Protein AF-A0AAJ2F801-F1 (afdb_monomer_lite)

Structure (mmCIF, N/CA/C/O backbone):
data_AF-A0AAJ2F801-F1
#
_entry.id   AF-A0AAJ2F801-F1
#
loop_
_atom_site.group_PDB
_atom_site.id
_atom_site.type_symbol
_atom_site.label_atom_id
_atom_site.label_alt_id
_atom_site.label_comp_id
_atom_site.label_asym_id
_atom_site.la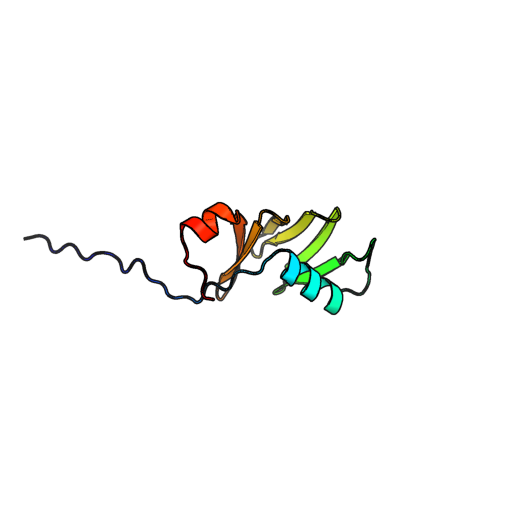bel_entity_id
_atom_site.label_seq_id
_atom_site.pdbx_PDB_ins_code
_atom_site.Cartn_x
_atom_site.Cartn_y
_atom_site.Cartn_z
_atom_site.occupancy
_atom_site.B_iso_or_equiv
_atom_site.auth_seq_id
_atom_site.auth_comp_id
_atom_site.auth_asym_id
_atom_site.auth_atom_id
_atom_site.pdbx_PDB_model_num
ATOM 1 N N . MET A 1 1 ? -18.441 15.589 44.894 1.00 37.62 1 MET A N 1
ATOM 2 C CA . MET A 1 1 ? -18.795 14.594 43.856 1.00 37.62 1 MET A CA 1
ATOM 3 C C . MET A 1 1 ? -17.943 14.827 42.617 1.00 37.62 1 MET A C 1
ATOM 5 O O . MET A 1 1 ? -17.961 15.938 42.104 1.00 37.62 1 MET A O 1
ATOM 9 N N . GLY A 1 2 ? -17.205 13.820 42.145 1.00 50.38 2 GLY A N 1
ATOM 10 C CA . GLY A 1 2 ? -16.516 13.890 40.852 1.00 50.38 2 GLY A CA 1
ATOM 11 C C . GLY A 1 2 ? -17.478 13.537 39.718 1.00 50.38 2 GLY A C 1
ATOM 12 O O . GLY A 1 2 ? -18.102 12.479 39.756 1.00 50.38 2 GLY A O 1
ATOM 13 N N . LYS A 1 3 ? -17.630 14.423 38.729 1.00 56.22 3 LYS A N 1
ATOM 14 C CA . LYS A 1 3 ? -18.284 14.089 37.458 1.00 56.22 3 LYS A CA 1
ATOM 15 C C . LYS A 1 3 ? -17.235 13.461 36.547 1.00 56.22 3 LYS A C 1
ATOM 17 O O . LYS A 1 3 ? -16.291 14.134 36.148 1.00 56.22 3 LYS A O 1
ATOM 22 N N . TYR A 1 4 ? -17.414 12.190 36.213 1.00 67.88 4 TYR A N 1
ATOM 23 C CA . TYR A 1 4 ? -16.652 11.532 35.158 1.00 67.88 4 TYR A CA 1
ATOM 24 C C . TYR A 1 4 ? -17.442 11.669 33.857 1.00 67.88 4 TYR A C 1
ATOM 26 O O . TYR A 1 4 ? -18.574 11.199 33.768 1.00 67.88 4 TYR A O 1
ATOM 34 N N . ILE A 1 5 ? -16.864 12.340 32.862 1.00 62.97 5 ILE A N 1
ATOM 35 C CA . ILE A 1 5 ? -17.403 12.370 31.501 1.00 62.97 5 ILE A CA 1
ATOM 36 C C . ILE A 1 5 ? -16.652 11.291 30.718 1.00 62.97 5 ILE A C 1
ATOM 38 O O . ILE A 1 5 ? -15.431 11.367 30.573 1.00 62.97 5 ILE A O 1
ATOM 42 N N . LYS A 1 6 ? -17.371 10.266 30.244 1.00 54.25 6 LYS A N 1
ATOM 43 C CA . LYS A 1 6 ? -16.838 9.306 29.269 1.00 54.25 6 LYS A CA 1
ATOM 44 C C . LYS A 1 6 ? -16.399 10.117 28.049 1.00 54.25 6 LYS A C 1
ATOM 46 O O . LYS A 1 6 ? -17.213 10.859 27.502 1.00 54.25 6 LYS A O 1
ATOM 51 N N . LYS A 1 7 ? -15.130 10.007 27.639 1.00 51.81 7 LYS A N 1
ATOM 52 C CA . LYS A 1 7 ? -14.703 10.570 26.351 1.00 51.81 7 LYS A CA 1
ATOM 53 C C . LYS A 1 7 ? -15.646 10.009 25.281 1.00 51.81 7 LYS A C 1
ATOM 55 O O . LYS A 1 7 ? -15.892 8.800 25.323 1.00 51.81 7 LYS A O 1
ATOM 60 N N . PRO A 1 8 ? -16.204 10.824 24.373 1.00 46.56 8 PRO A N 1
ATOM 61 C CA . PRO A 1 8 ? -16.872 10.261 23.217 1.00 46.56 8 PRO A CA 1
ATOM 62 C C . PRO A 1 8 ? -15.835 9.387 22.506 1.00 46.56 8 PRO A C 1
ATOM 64 O O . PRO A 1 8 ? -14.875 9.890 21.934 1.00 46.56 8 PRO A O 1
ATOM 67 N N . ASN A 1 9 ? -15.989 8.066 22.613 1.00 53.28 9 ASN A N 1
ATOM 68 C CA . ASN A 1 9 ? -15.202 7.077 21.871 1.00 53.28 9 ASN A CA 1
ATOM 69 C C . ASN A 1 9 ? -15.690 7.007 20.414 1.00 53.28 9 ASN A C 1
ATOM 71 O O . ASN A 1 9 ? -15.721 5.941 19.817 1.00 53.28 9 ASN A O 1
ATOM 75 N N . VAL A 1 10 ? -16.154 8.131 19.875 1.00 47.09 10 VAL A N 1
ATOM 76 C CA . VAL A 1 10 ? -16.866 8.212 18.609 1.00 47.09 10 VAL A CA 1
ATOM 77 C C . VAL A 1 10 ? -16.398 9.488 17.927 1.00 47.09 10 VAL A C 1
ATOM 79 O O . VAL A 1 10 ? -16.899 10.580 18.166 1.00 47.09 10 VAL A O 1
ATOM 82 N N . ILE A 1 11 ? -15.334 9.332 17.160 1.00 43.16 11 ILE A N 1
ATOM 83 C CA . ILE A 1 11 ? -15.099 10.083 15.934 1.00 43.16 11 ILE A CA 1
ATOM 84 C C . ILE A 1 11 ? -15.129 8.922 14.926 1.00 43.16 11 ILE A C 1
ATOM 86 O O . ILE A 1 11 ? -14.173 8.161 14.891 1.00 43.16 11 ILE A O 1
ATOM 90 N N . GLU A 1 12 ? -16.211 8.557 14.231 1.00 44.81 12 GLU A N 1
ATOM 91 C CA . GLU A 1 12 ? -17.119 9.362 13.388 1.00 44.81 12 GLU A CA 1
ATOM 92 C C . GLU A 1 12 ? -16.402 10.326 12.426 1.00 44.81 12 GLU A C 1
ATOM 94 O O . GLU A 1 12 ? -17.037 11.086 11.708 1.00 44.81 12 GLU A O 1
ATOM 99 N N . ALA A 1 13 ? -15.074 10.242 12.320 1.00 48.25 13 ALA A N 1
ATOM 100 C CA . ALA A 1 13 ? -14.439 10.485 11.040 1.00 48.25 13 ALA A CA 1
ATOM 101 C C . ALA A 1 13 ? -14.756 9.229 10.241 1.00 48.25 13 ALA A C 1
ATOM 103 O O . ALA A 1 13 ? -14.515 8.126 10.732 1.00 48.25 13 ALA A O 1
ATOM 104 N N . ILE A 1 14 ? -15.363 9.382 9.071 1.00 51.41 14 ILE A N 1
ATOM 105 C CA . ILE A 1 14 ? -15.536 8.278 8.134 1.00 51.41 14 ILE A CA 1
ATOM 106 C C . ILE A 1 14 ? -14.131 7.722 7.888 1.00 51.41 14 ILE A C 1
ATOM 108 O O . ILE A 1 14 ? -13.308 8.355 7.229 1.00 51.41 14 ILE A O 1
ATOM 112 N N . ILE A 1 15 ? -13.822 6.588 8.514 1.00 59.66 15 ILE A N 1
ATOM 113 C CA . ILE A 1 15 ? -12.599 5.857 8.243 1.00 59.66 15 ILE A CA 1
ATOM 114 C C . ILE A 1 15 ? -12.918 5.032 7.008 1.00 59.66 15 ILE A C 1
ATOM 116 O O . ILE A 1 15 ? -13.389 3.902 7.103 1.00 59.66 15 ILE A O 1
ATOM 120 N N . GLU A 1 16 ? -12.713 5.628 5.839 1.00 77.19 16 GLU A N 1
ATOM 121 C CA . GLU A 1 16 ? -12.632 4.833 4.625 1.00 77.19 16 GLU A CA 1
ATOM 122 C C . GLU A 1 16 ? -11.361 3.988 4.737 1.00 77.19 16 GLU A C 1
ATOM 124 O O . GLU A 1 16 ? -10.272 4.493 5.045 1.00 77.19 16 GLU A O 1
ATOM 129 N N . ALA A 1 17 ? -11.518 2.681 4.561 1.00 88.88 17 ALA A N 1
ATOM 130 C CA . ALA A 1 17 ? -10.422 1.736 4.548 1.00 88.88 17 ALA A CA 1
ATOM 131 C C . ALA A 1 17 ? -10.324 1.144 3.147 1.00 88.88 17 ALA A C 1
ATOM 133 O O . ALA A 1 17 ? -11.265 0.521 2.672 1.00 88.88 17 ALA A O 1
ATOM 134 N N . THR A 1 18 ? -9.189 1.340 2.486 1.00 93.81 18 THR A N 1
ATOM 135 C CA . THR A 1 18 ? -8.935 0.759 1.169 1.00 93.81 18 THR A CA 1
ATOM 136 C C . THR A 1 18 ? -8.300 -0.611 1.333 1.00 93.81 18 THR A C 1
ATOM 138 O O . THR A 1 18 ? -7.257 -0.763 1.982 1.00 93.81 18 THR A O 1
ATOM 141 N N . THR A 1 19 ? -8.936 -1.605 0.730 1.00 95.56 19 THR A N 1
ATOM 142 C CA . THR A 1 19 ? -8.429 -2.972 0.624 1.00 95.56 19 THR A CA 1
ATOM 143 C C . THR A 1 19 ? -7.243 -3.054 -0.336 1.00 95.56 19 THR A C 1
ATOM 145 O O . THR A 1 19 ? -6.925 -2.116 -1.072 1.00 95.56 19 THR A O 1
ATOM 148 N N . PHE A 1 20 ? -6.550 -4.191 -0.338 1.00 96.56 20 PHE A N 1
ATOM 149 C CA . PHE A 1 20 ? -5.445 -4.399 -1.269 1.00 96.56 20 PHE A CA 1
ATOM 150 C C . PHE A 1 20 ? -5.942 -4.402 -2.717 1.00 96.56 20 PHE A C 1
ATOM 152 O O . PHE A 1 20 ? -5.342 -3.786 -3.588 1.00 96.56 20 PHE A O 1
ATOM 159 N N . GLU A 1 21 ? -7.083 -5.030 -2.964 1.00 96.44 21 GLU A N 1
ATOM 160 C CA . GLU A 1 21 ? -7.698 -5.166 -4.276 1.00 96.44 21 GL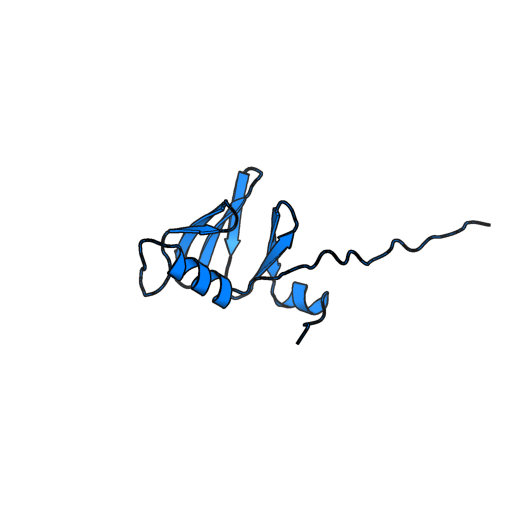U A CA 1
ATOM 161 C C . GLU A 1 21 ? -8.079 -3.801 -4.869 1.00 96.44 21 GLU A C 1
ATOM 163 O O . GLU A 1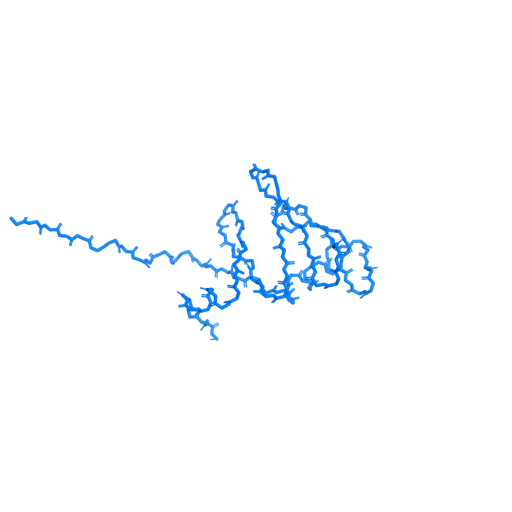 21 ? -7.736 -3.507 -6.017 1.00 96.44 21 GLU A O 1
ATOM 168 N N . GLU A 1 22 ? -8.710 -2.937 -4.071 1.00 96.69 22 GLU A N 1
ATOM 169 C CA . GLU A 1 22 ? -9.059 -1.566 -4.466 1.00 96.69 22 GLU A CA 1
ATOM 170 C C . GLU A 1 22 ? -7.815 -0.708 -4.712 1.00 96.69 22 GLU A C 1
ATOM 172 O O . GLU A 1 22 ? -7.748 0.037 -5.690 1.00 96.69 22 GLU A O 1
ATOM 177 N N . PHE A 1 23 ? -6.791 -0.848 -3.867 1.00 97.56 23 PHE A N 1
ATOM 178 C CA . PHE A 1 23 ? -5.516 -0.158 -4.047 1.00 97.56 23 PHE A CA 1
ATOM 179 C C . PHE A 1 23 ? -4.825 -0.557 -5.358 1.00 97.56 23 PHE A C 1
ATOM 181 O O . PHE A 1 23 ? -4.302 0.302 -6.072 1.00 97.56 23 PHE A O 1
ATOM 188 N N . ILE A 1 24 ? -4.850 -1.845 -5.713 1.00 98.12 24 ILE A N 1
ATOM 189 C CA . ILE A 1 24 ? -4.308 -2.334 -6.985 1.00 98.12 24 ILE A CA 1
ATOM 190 C C . ILE A 1 24 ? -5.144 -1.842 -8.166 1.00 98.12 24 ILE A C 1
ATOM 192 O O . ILE A 1 24 ? -4.566 -1.463 -9.185 1.00 98.12 24 ILE A O 1
ATOM 196 N N . ALA A 1 25 ? -6.475 -1.829 -8.053 1.00 98.06 25 ALA A N 1
ATOM 197 C CA . ALA A 1 25 ? -7.354 -1.295 -9.092 1.00 98.06 25 ALA A CA 1
ATOM 198 C C . ALA A 1 25 ? -7.038 0.182 -9.371 1.00 98.06 25 ALA A C 1
ATOM 200 O O . ALA A 1 25 ? -6.730 0.535 -10.510 1.00 98.06 25 ALA A O 1
ATOM 201 N N . TYR A 1 26 ? -6.966 1.004 -8.321 1.00 97.75 26 TYR A N 1
ATOM 202 C CA . TYR A 1 26 ? -6.534 2.395 -8.428 1.00 97.75 26 TYR A CA 1
ATOM 203 C C . TYR A 1 26 ? -5.145 2.507 -9.069 1.00 97.75 26 TYR A C 1
ATOM 205 O O . TYR A 1 26 ? -4.934 3.294 -9.992 1.00 97.75 26 TYR A O 1
ATOM 213 N N . GLY A 1 27 ? -4.182 1.705 -8.606 1.00 97.62 27 GLY A N 1
ATOM 214 C CA . GLY A 1 27 ? -2.824 1.727 -9.136 1.00 97.62 27 GLY A CA 1
ATOM 215 C C . GLY A 1 27 ? -2.774 1.390 -10.627 1.00 97.62 27 GLY A C 1
ATOM 216 O O . GLY A 1 27 ? -2.039 2.036 -11.363 1.00 97.62 27 GLY A O 1
ATOM 217 N N . LYS A 1 28 ? -3.582 0.438 -11.105 1.00 97.94 28 LYS A N 1
ATOM 218 C CA . LYS A 1 28 ? -3.664 0.082 -12.533 1.00 97.94 28 LYS A CA 1
ATOM 219 C C . LYS A 1 28 ? -4.172 1.225 -13.405 1.00 97.94 28 LYS A C 1
ATOM 221 O O . LYS A 1 28 ? -3.706 1.370 -14.529 1.00 97.94 28 LYS A O 1
ATOM 226 N N . GLU A 1 29 ? -5.097 2.026 -12.890 1.00 97.88 29 GLU A N 1
ATOM 227 C CA . GLU A 1 29 ? -5.646 3.188 -13.596 1.00 97.88 29 GLU A CA 1
ATOM 228 C C . GLU A 1 29 ? -4.690 4.390 -13.596 1.00 97.88 29 GLU A C 1
ATOM 230 O O . GLU A 1 29 ? -4.752 5.230 -14.490 1.00 97.88 29 GLU A O 1
ATOM 235 N N . ASN A 1 30 ? -3.791 4.468 -12.608 1.00 97.38 30 ASN A N 1
ATOM 236 C CA . ASN A 1 30 ? -2.943 5.637 -12.346 1.00 97.38 30 ASN A CA 1
ATOM 237 C C . ASN A 1 30 ? -1.436 5.364 -12.521 1.00 97.38 30 ASN A C 1
ATOM 239 O O . ASN A 1 30 ? -0.603 6.178 -12.117 1.00 97.38 30 ASN A O 1
ATOM 243 N N . CYS A 1 31 ? -1.066 4.221 -13.099 1.00 96.50 31 CYS A N 1
ATOM 244 C CA . CYS A 1 31 ? 0.319 3.826 -13.336 1.00 96.50 31 CYS A CA 1
ATOM 245 C C . CYS A 1 31 ? 0.617 3.752 -14.836 1.00 96.50 31 CYS A C 1
ATOM 247 O O . CYS A 1 31 ? -0.175 3.235 -15.617 1.00 96.50 31 CYS A O 1
ATOM 249 N N . GLU A 1 32 ? 1.805 4.201 -15.237 1.00 95.00 32 GLU A N 1
ATOM 250 C CA . GLU A 1 32 ? 2.265 4.110 -16.630 1.00 95.00 32 GLU A CA 1
ATOM 251 C C . GLU A 1 32 ? 2.724 2.697 -17.019 1.00 95.00 32 GLU A C 1
ATOM 253 O O . GLU A 1 32 ? 2.785 2.356 -18.201 1.00 95.00 32 GLU A O 1
ATOM 258 N N . ARG A 1 33 ? 3.090 1.868 -16.034 1.00 97.00 33 ARG A N 1
ATOM 259 C CA . ARG A 1 33 ? 3.723 0.570 -16.269 1.00 97.00 33 ARG A CA 1
ATOM 260 C C . ARG A 1 33 ? 3.159 -0.515 -15.368 1.00 97.00 33 ARG A C 1
ATOM 262 O O . ARG A 1 33 ? 3.315 -0.480 -14.150 1.00 97.00 33 ARG A O 1
ATOM 269 N N . LEU A 1 34 ? 2.646 -1.562 -16.001 1.00 97.56 34 LEU A N 1
ATOM 270 C CA . LEU A 1 34 ? 2.301 -2.806 -15.328 1.00 97.56 34 LEU A CA 1
ATOM 271 C C . LEU A 1 34 ? 3.435 -3.829 -15.486 1.00 97.56 34 LEU A C 1
ATOM 273 O O . LEU A 1 34 ? 3.991 -3.994 -16.573 1.00 97.56 34 LEU A O 1
ATOM 277 N N . VAL A 1 35 ? 3.764 -4.534 -14.408 1.00 96.38 35 VAL A N 1
ATOM 278 C CA . VAL A 1 35 ? 4.679 -5.685 -14.383 1.00 96.38 35 VAL A CA 1
ATOM 279 C C . VAL A 1 35 ? 3.895 -6.852 -13.802 1.00 96.38 35 VAL A C 1
ATOM 281 O O . VAL A 1 35 ? 3.327 -6.722 -12.728 1.00 96.38 35 VAL A O 1
ATOM 284 N N . ASN A 1 36 ? 3.780 -7.960 -14.539 1.00 96.06 36 ASN A N 1
ATOM 285 C CA . ASN A 1 36 ? 2.922 -9.101 -14.171 1.00 96.06 36 ASN A CA 1
ATOM 286 C C . ASN A 1 36 ? 1.457 -8.717 -13.881 1.00 96.06 36 ASN A C 1
ATOM 288 O O . ASN A 1 36 ? 0.781 -9.331 -13.063 1.00 96.06 36 ASN A O 1
ATOM 292 N N . GLY A 1 37 ? 0.956 -7.670 -14.543 1.00 96.00 37 GLY A N 1
ATOM 293 C CA . GLY A 1 37 ? -0.385 -7.147 -14.282 1.00 96.00 37 GLY A CA 1
ATOM 294 C C . GLY A 1 37 ? -0.514 -6.365 -12.970 1.00 96.00 37 GLY A C 1
ATOM 295 O O . GLY A 1 37 ? -1.628 -5.981 -12.629 1.00 96.00 37 GLY A O 1
ATOM 296 N N . MET A 1 38 ? 0.588 -6.088 -12.269 1.00 97.88 38 MET A N 1
ATOM 297 C CA . MET A 1 38 ? 0.638 -5.256 -11.068 1.00 97.88 38 MET A CA 1
ATOM 298 C C . MET A 1 38 ? 1.220 -3.870 -11.385 1.00 97.88 38 MET A C 1
ATOM 300 O O . MET A 1 38 ? 2.158 -3.770 -12.182 1.00 97.88 38 MET A O 1
ATOM 304 N N . PRO A 1 39 ? 0.680 -2.781 -10.810 1.00 98.31 39 PRO A N 1
ATOM 305 C CA . PRO A 1 39 ? 1.203 -1.437 -11.037 1.00 98.31 39 PRO A CA 1
ATOM 306 C C . PRO A 1 39 ? 2.600 -1.297 -10.431 1.00 98.31 39 PRO A C 1
ATOM 308 O O . PRO A 1 39 ? 2.783 -1.567 -9.248 1.00 98.31 39 PRO A O 1
ATOM 311 N N . TRP A 1 40 ? 3.581 -0.884 -11.235 1.00 97.81 40 TRP A N 1
ATOM 312 C CA . TRP A 1 40 ? 4.990 -0.843 -10.830 1.00 97.81 40 TRP A CA 1
ATOM 313 C C . TRP A 1 40 ? 5.321 0.353 -9.928 1.00 97.81 40 TRP A C 1
ATOM 315 O O . TRP A 1 40 ? 6.004 0.217 -8.914 1.00 97.81 40 TRP A O 1
ATOM 325 N N . TYR A 1 41 ? 4.845 1.541 -10.304 1.00 97.69 41 TYR A N 1
ATOM 326 C CA . TYR A 1 41 ? 5.094 2.784 -9.576 1.00 97.69 41 TYR A CA 1
ATOM 327 C C . TYR A 1 41 ? 3.991 3.804 -9.846 1.00 97.69 41 TYR A C 1
ATOM 329 O O . TYR A 1 41 ? 3.687 4.090 -11.003 1.00 97.69 41 TYR A O 1
ATOM 337 N N . PHE A 1 42 ? 3.405 4.371 -8.794 1.00 98.19 42 PHE A N 1
ATOM 338 C CA . PHE A 1 42 ? 2.329 5.355 -8.923 1.00 98.19 42 PHE A CA 1
ATOM 339 C C . PHE A 1 42 ? 2.238 6.268 -7.696 1.00 98.19 42 PHE A C 1
ATOM 341 O O . PHE A 1 42 ? 2.967 6.112 -6.712 1.00 98.19 42 PHE A O 1
ATOM 348 N N . LYS A 1 43 ? 1.350 7.263 -7.768 1.00 97.25 43 LYS A N 1
ATOM 349 C CA . LYS A 1 43 ? 1.032 8.157 -6.652 1.00 97.25 43 LYS A CA 1
ATOM 350 C C . LYS A 1 43 ? -0.285 7.743 -6.016 1.00 97.25 43 LYS A C 1
ATOM 352 O O . LYS A 1 43 ? -1.272 7.634 -6.723 1.00 97.25 43 LYS A O 1
ATOM 357 N N . TYR A 1 44 ? -0.317 7.594 -4.696 1.00 95.69 44 TYR A N 1
ATOM 358 C CA . TYR A 1 44 ? -1.536 7.290 -3.944 1.00 95.69 44 TYR A CA 1
ATOM 359 C C . TYR A 1 44 ? -1.727 8.297 -2.810 1.00 95.69 44 TYR A C 1
ATOM 361 O O . TYR A 1 44 ? -0.882 8.397 -1.916 1.00 95.69 44 TYR A O 1
ATOM 369 N N . HIS A 1 45 ? -2.801 9.093 -2.856 1.00 92.00 45 HIS A N 1
ATOM 370 C CA . HIS A 1 45 ? -3.036 10.200 -1.911 1.00 92.00 45 HIS A CA 1
ATOM 371 C C . HIS A 1 45 ? -1.781 11.074 -1.701 1.00 92.00 45 HIS A C 1
ATOM 373 O O . HIS A 1 45 ? -1.355 11.342 -0.576 1.00 92.00 45 HIS A O 1
ATOM 379 N N . GLY A 1 46 ? -1.121 11.443 -2.805 1.00 92.25 46 GLY A N 1
ATOM 380 C CA . GLY A 1 46 ? 0.098 12.261 -2.812 1.00 92.25 46 GLY A CA 1
ATOM 381 C C . GLY A 1 46 ? 1.396 11.542 -2.411 1.00 92.25 46 GLY A C 1
ATOM 382 O O . GLY A 1 46 ? 2.471 12.133 -2.523 1.00 92.25 46 GLY A O 1
ATOM 383 N N . ARG A 1 47 ? 1.341 10.271 -1.996 1.00 94.69 47 ARG A N 1
ATOM 384 C CA . ARG A 1 47 ? 2.513 9.470 -1.599 1.00 94.69 47 ARG A CA 1
ATOM 385 C C . ARG A 1 47 ? 3.061 8.677 -2.770 1.00 94.69 47 ARG A C 1
ATOM 387 O O . ARG A 1 47 ? 2.296 8.244 -3.626 1.00 94.69 47 ARG A O 1
ATOM 394 N N . ASN A 1 48 ? 4.378 8.488 -2.804 1.00 97.00 48 ASN A N 1
ATOM 395 C CA . ASN A 1 48 ? 4.991 7.551 -3.741 1.00 97.00 48 ASN A CA 1
ATOM 396 C C . ASN A 1 48 ? 4.669 6.122 -3.324 1.00 97.00 48 ASN A C 1
ATOM 398 O O . ASN A 1 48 ? 4.703 5.814 -2.133 1.00 97.00 48 ASN A O 1
ATOM 402 N N . VAL A 1 49 ? 4.404 5.281 -4.316 1.00 98.06 49 VAL A N 1
ATOM 403 C CA . VAL A 1 49 ? 4.195 3.849 -4.156 1.00 98.06 49 VAL A CA 1
ATOM 404 C C . VAL A 1 49 ? 5.137 3.115 -5.102 1.00 98.06 49 VAL A C 1
ATOM 406 O O . VAL A 1 49 ? 5.106 3.382 -6.302 1.00 98.06 49 VAL A O 1
ATOM 409 N N . THR A 1 50 ? 5.932 2.177 -4.588 1.00 98.00 50 THR A N 1
ATOM 410 C CA . THR A 1 50 ? 6.761 1.262 -5.389 1.00 98.00 50 THR A CA 1
ATOM 411 C C . THR A 1 50 ? 6.341 -0.186 -5.167 1.00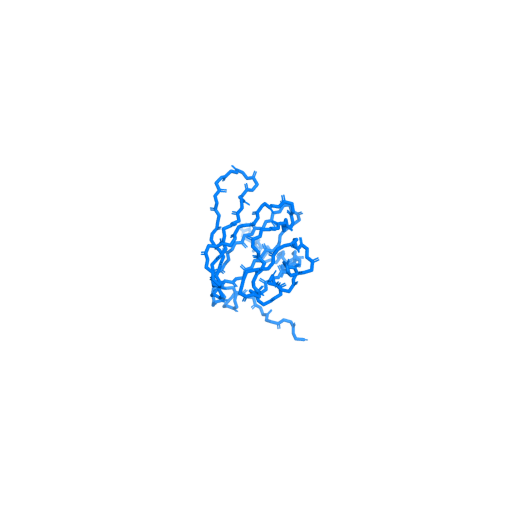 98.00 50 THR A C 1
ATOM 413 O O . THR A 1 50 ? 6.053 -0.605 -4.043 1.00 98.00 50 THR A O 1
ATOM 416 N N . HIS A 1 51 ? 6.300 -0.946 -6.256 1.00 97.88 51 HIS A N 1
ATOM 417 C CA . HIS A 1 51 ? 6.129 -2.397 -6.256 1.00 97.88 51 HIS A CA 1
ATOM 418 C C . HIS A 1 51 ? 7.447 -3.083 -5.889 1.00 97.88 51 HIS A C 1
ATOM 420 O O . HIS A 1 51 ? 8.472 -2.817 -6.511 1.00 97.88 51 HIS A O 1
ATOM 426 N N . GLU A 1 52 ? 7.412 -3.963 -4.887 1.00 97.69 52 GLU A N 1
ATOM 427 C CA . GLU A 1 52 ? 8.549 -4.828 -4.524 1.00 97.69 52 GLU A CA 1
ATOM 428 C C . GLU A 1 52 ? 8.292 -6.273 -4.961 1.00 97.69 52 GLU A C 1
ATOM 430 O O . GLU A 1 52 ? 9.171 -6.938 -5.507 1.00 97.69 52 GLU A O 1
ATOM 435 N N . THR A 1 53 ? 7.074 -6.762 -4.711 1.00 97.19 53 THR A N 1
ATOM 436 C CA . THR A 1 53 ? 6.562 -8.055 -5.181 1.00 97.19 53 THR A CA 1
ATOM 437 C C . THR A 1 53 ? 5.070 -7.929 -5.472 1.00 97.19 53 THR A C 1
ATOM 439 O O . THR A 1 53 ? 4.430 -6.969 -5.050 1.00 97.19 53 THR A O 1
ATOM 442 N N . ASP A 1 54 ? 4.481 -8.920 -6.144 1.00 97.69 54 ASP A N 1
ATOM 443 C CA . ASP A 1 54 ? 3.053 -8.911 -6.511 1.00 97.69 54 ASP A CA 1
ATOM 444 C C . ASP A 1 54 ? 2.100 -8.793 -5.302 1.00 97.69 54 ASP A C 1
ATOM 446 O O . ASP A 1 54 ? 0.951 -8.393 -5.455 1.00 97.69 54 ASP A O 1
ATOM 450 N N . GLU A 1 55 ? 2.602 -9.042 -4.091 1.00 97.62 55 GLU A N 1
ATOM 451 C CA . GLU A 1 55 ? 1.868 -8.941 -2.824 1.00 97.62 55 GLU A CA 1
ATOM 452 C C . GLU A 1 55 ? 2.495 -7.926 -1.848 1.00 97.62 55 GLU A C 1
ATOM 454 O O . GLU A 1 55 ? 2.194 -7.928 -0.651 1.00 97.62 55 GLU A O 1
ATOM 459 N N . ARG A 1 56 ? 3.413 -7.069 -2.312 1.00 98.12 56 ARG A N 1
ATOM 460 C CA . ARG A 1 56 ? 4.109 -6.111 -1.448 1.00 98.12 56 ARG A CA 1
ATOM 461 C C . ARG A 1 56 ? 4.384 -4.791 -2.143 1.00 98.12 56 ARG A C 1
ATOM 463 O O . ARG A 1 56 ? 5.110 -4.718 -3.133 1.00 98.12 56 ARG A O 1
ATOM 470 N N . TYR A 1 57 ? 3.917 -3.736 -1.490 1.00 98.56 57 TYR A N 1
ATOM 471 C CA . TYR A 1 57 ? 4.170 -2.357 -1.865 1.00 98.56 57 TYR A CA 1
ATOM 472 C C . TYR A 1 57 ? 4.860 -1.588 -0.748 1.00 98.56 57 TYR A C 1
ATOM 474 O O . TYR A 1 57 ? 4.621 -1.828 0.440 1.00 98.56 57 TYR A O 1
ATOM 482 N N . ILE A 1 58 ? 5.697 -0.634 -1.141 1.00 98.38 58 ILE A N 1
ATOM 483 C CA . ILE A 1 58 ? 6.314 0.340 -0.246 1.00 98.38 58 ILE A CA 1
ATOM 484 C C . ILE A 1 58 ? 5.703 1.701 -0.538 1.00 98.38 58 ILE A C 1
ATOM 486 O O . ILE A 1 58 ? 5.628 2.126 -1.688 1.00 98.38 58 ILE A O 1
ATOM 490 N N . ILE A 1 59 ? 5.235 2.366 0.516 1.00 97.56 59 ILE A N 1
ATOM 491 C CA . ILE A 1 59 ? 4.575 3.667 0.434 1.00 97.56 59 ILE A CA 1
ATOM 492 C C . ILE A 1 59 ? 5.337 4.667 1.302 1.00 97.56 59 ILE A C 1
ATOM 494 O O . ILE A 1 59 ? 5.665 4.381 2.458 1.00 97.56 59 ILE A O 1
ATOM 498 N N . ASP A 1 60 ? 5.589 5.859 0.775 1.00 96.44 60 ASP A N 1
ATOM 499 C CA . ASP A 1 60 ? 6.238 6.929 1.536 1.00 96.44 60 ASP A CA 1
ATOM 500 C C . ASP A 1 60 ? 5.311 7.497 2.616 1.00 96.44 60 ASP A C 1
ATOM 502 O O . ASP A 1 60 ? 4.119 7.735 2.404 1.00 96.44 60 ASP A O 1
ATOM 506 N N . LYS A 1 61 ? 5.867 7.805 3.788 1.00 92.56 61 LYS A N 1
ATOM 507 C CA . LYS A 1 61 ? 5.162 8.542 4.843 1.00 92.56 61 LYS A CA 1
ATOM 508 C C . LYS A 1 61 ? 5.299 10.045 4.624 1.00 92.56 61 LYS A C 1
ATOM 510 O O . LYS A 1 61 ? 6.379 10.540 4.320 1.00 92.56 61 LYS A O 1
ATOM 515 N N . LYS A 1 62 ? 4.233 10.797 4.926 1.00 88.06 62 LYS A N 1
ATOM 516 C CA . LYS A 1 62 ? 4.238 12.276 4.902 1.00 88.06 62 LYS A CA 1
ATOM 517 C C . LYS A 1 62 ? 5.350 12.873 5.780 1.00 88.06 62 LYS A C 1
ATOM 519 O O . LYS A 1 62 ? 5.961 13.860 5.401 1.00 88.06 62 LYS A O 1
ATOM 524 N N . ALA A 1 63 ? 5.626 12.254 6.931 1.00 85.81 63 ALA A N 1
ATOM 525 C CA . ALA A 1 63 ? 6.655 12.686 7.881 1.00 85.81 63 ALA A CA 1
ATOM 526 C C . ALA A 1 63 ? 8.060 12.100 7.607 1.00 85.81 63 ALA A C 1
ATOM 528 O O . ALA A 1 63 ? 8.953 12.253 8.436 1.00 85.81 63 ALA A O 1
ATOM 529 N N . GLY A 1 64 ? 8.257 11.419 6.473 1.00 87.38 64 GLY A N 1
ATOM 530 C CA . GLY A 1 64 ? 9.496 10.717 6.141 1.00 87.38 64 GLY A CA 1
ATOM 531 C C . GLY A 1 64 ? 9.512 9.245 6.572 1.00 87.38 64 GLY A C 1
ATOM 532 O O . GLY A 1 64 ? 8.825 8.825 7.508 1.00 87.38 64 GLY A O 1
ATOM 533 N N . GLY A 1 65 ? 10.305 8.450 5.851 1.00 93.62 65 GLY A N 1
ATOM 534 C CA . GLY A 1 65 ? 10.352 6.993 5.974 1.00 93.62 65 GLY A CA 1
ATOM 535 C C . GLY A 1 65 ? 9.269 6.287 5.158 1.00 93.62 65 GLY A C 1
ATOM 536 O O . GLY A 1 65 ? 8.544 6.908 4.383 1.00 93.62 65 GLY A O 1
ATOM 537 N N . PHE A 1 66 ? 9.153 4.976 5.362 1.00 96.06 66 PHE A N 1
ATOM 538 C CA . PHE A 1 66 ? 8.344 4.099 4.517 1.00 96.06 66 PHE A CA 1
ATOM 539 C C . PHE A 1 66 ? 7.377 3.244 5.342 1.00 96.06 66 PHE A C 1
ATOM 541 O O . PHE A 1 66 ? 7.591 2.995 6.535 1.00 96.06 66 PHE A O 1
ATOM 548 N N . MET A 1 67 ? 6.289 2.810 4.714 1.00 95.94 67 MET A N 1
ATOM 549 C CA . MET A 1 67 ? 5.354 1.811 5.227 1.00 95.94 67 MET A CA 1
ATOM 550 C C . MET A 1 67 ? 5.203 0.681 4.206 1.00 95.94 67 MET A C 1
ATOM 552 O O . MET A 1 67 ? 5.287 0.915 3.003 1.00 95.94 67 MET A O 1
ATOM 556 N N . THR A 1 68 ? 4.999 -0.541 4.691 1.00 97.81 68 THR A N 1
ATOM 557 C CA . THR A 1 68 ? 4.782 -1.717 3.843 1.00 97.81 68 THR A CA 1
ATOM 558 C C . THR A 1 68 ? 3.300 -2.037 3.796 1.00 97.81 68 THR A C 1
ATOM 560 O O . THR A 1 68 ? 2.667 -2.106 4.848 1.00 97.81 68 THR A O 1
ATOM 563 N N . PHE A 1 69 ? 2.778 -2.253 2.593 1.00 98.12 69 PHE A N 1
ATOM 564 C CA . PHE A 1 69 ? 1.394 -2.629 2.346 1.00 98.12 69 PHE A CA 1
ATOM 565 C C . PHE A 1 69 ? 1.324 -4.000 1.667 1.00 98.12 69 PHE A C 1
ATOM 567 O O . PHE A 1 69 ? 2.001 -4.222 0.660 1.00 98.12 69 PHE A O 1
ATOM 574 N N . THR A 1 70 ? 0.537 -4.915 2.234 1.00 98.25 70 THR A N 1
ATOM 575 C CA . THR A 1 70 ? 0.341 -6.286 1.734 1.00 98.25 70 THR A CA 1
ATOM 576 C C . THR A 1 70 ? -1.148 -6.661 1.733 1.00 98.25 70 THR A C 1
ATOM 578 O O . THR A 1 70 ? -1.955 -5.935 2.321 1.00 98.25 70 THR A O 1
ATOM 581 N N . PRO A 1 71 ? -1.540 -7.805 1.137 1.00 97.94 71 PRO A N 1
ATOM 582 C CA . PRO A 1 71 ? -2.918 -8.297 1.177 1.00 97.94 71 PRO A CA 1
ATOM 583 C C . PRO A 1 71 ? -3.512 -8.497 2.578 1.00 97.94 71 PRO A C 1
ATOM 585 O O . PRO A 1 71 ? -4.730 -8.496 2.715 1.00 97.94 71 PRO A O 1
ATOM 588 N N . ASP A 1 72 ? -2.696 -8.612 3.629 1.00 96.62 72 ASP A N 1
ATOM 589 C CA . ASP A 1 72 ? -3.167 -8.731 5.021 1.00 96.62 72 ASP A CA 1
ATOM 590 C C . ASP A 1 72 ? -3.552 -7.384 5.646 1.00 96.62 72 ASP A C 1
ATOM 592 O O . ASP A 1 72 ? -3.871 -7.300 6.838 1.00 96.62 72 ASP A O 1
ATOM 596 N N . ASN A 1 73 ? -3.413 -6.301 4.888 1.00 96.31 73 ASN A N 1
ATOM 597 C CA . ASN A 1 73 ? -3.559 -4.952 5.385 1.00 96.31 73 ASN A CA 1
ATOM 598 C C . ASN A 1 73 ? -4.738 -4.211 4.759 1.00 96.31 73 ASN A C 1
ATOM 600 O O . ASN A 1 73 ? -5.237 -4.564 3.693 1.00 96.31 73 ASN A O 1
ATOM 604 N N . VAL A 1 74 ? -5.124 -3.126 5.426 1.00 94.94 74 VAL A N 1
ATOM 605 C CA . VAL A 1 74 ? -5.959 -2.057 4.870 1.00 94.94 74 VAL A CA 1
ATOM 606 C C . VAL A 1 74 ? -5.260 -0.717 5.039 1.00 94.94 74 VAL A C 1
ATOM 608 O O . VAL A 1 74 ? -4.511 -0.510 6.004 1.00 94.94 74 VAL A O 1
ATOM 611 N N . ILE A 1 75 ? -5.502 0.192 4.098 1.00 94.62 75 ILE A N 1
ATOM 612 C CA . ILE A 1 75 ? -5.092 1.589 4.214 1.00 94.62 75 ILE A CA 1
ATOM 613 C C . ILE A 1 75 ? -6.250 2.373 4.811 1.00 94.62 75 ILE A C 1
ATOM 615 O O . ILE A 1 75 ? -7.276 2.543 4.170 1.00 94.62 75 ILE A O 1
ATOM 619 N N . VAL A 1 76 ? -6.061 2.877 6.021 1.00 91.31 76 VAL A N 1
ATOM 620 C CA . VAL A 1 76 ? -7.019 3.729 6.725 1.00 91.31 76 VAL A CA 1
ATOM 621 C C . VAL A 1 76 ? -6.732 5.187 6.395 1.00 91.31 76 VAL A C 1
ATOM 623 O O . VAL A 1 76 ? -5.618 5.666 6.653 1.00 91.31 76 VAL A O 1
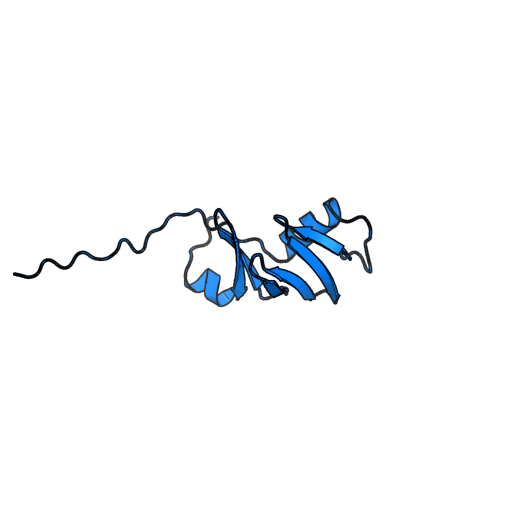ATOM 626 N N . HIS A 1 77 ? -7.735 5.883 5.863 1.00 87.38 77 HIS A N 1
ATOM 627 C CA . HIS A 1 77 ? -7.664 7.303 5.529 1.00 87.38 77 HIS A CA 1
ATOM 628 C C . HIS A 1 77 ? -8.104 8.185 6.694 1.00 87.38 77 HIS A C 1
ATOM 630 O O . HIS A 1 77 ? -9.074 7.906 7.393 1.00 87.38 77 HIS A O 1
ATOM 636 N N . THR A 1 78 ? -7.380 9.281 6.887 1.00 83.38 78 THR A N 1
ATOM 637 C CA . THR A 1 78 ? -7.809 10.430 7.687 1.00 83.38 78 THR A CA 1
ATOM 638 C C . THR A 1 78 ? -7.682 11.690 6.833 1.00 83.38 78 THR A C 1
ATOM 640 O O . THR A 1 78 ? -7.043 11.649 5.782 1.00 83.38 78 THR A O 1
ATOM 643 N N . 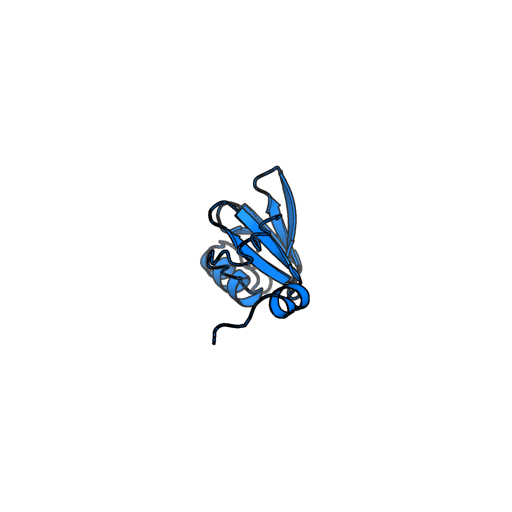GLU A 1 79 ? -8.247 12.820 7.275 1.00 77.75 79 GLU A N 1
ATOM 644 C CA . GLU A 1 79 ? -8.257 14.078 6.499 1.00 77.75 79 GLU A CA 1
ATOM 645 C C . GLU A 1 79 ? -6.880 14.456 5.922 1.00 77.75 79 GLU A C 1
ATOM 647 O O . GLU A 1 79 ? -6.774 14.884 4.776 1.00 77.75 79 GLU A O 1
ATOM 652 N N . ASP A 1 80 ? -5.811 14.231 6.688 1.00 78.88 80 ASP A N 1
ATOM 653 C CA . ASP A 1 80 ? -4.461 14.672 6.333 1.00 78.88 80 ASP A CA 1
ATOM 654 C C . ASP A 1 80 ? -3.450 13.544 6.120 1.00 78.88 80 ASP A C 1
ATOM 656 O O . ASP A 1 80 ? -2.285 13.817 5.771 1.00 78.88 80 ASP A O 1
ATOM 660 N N . ASN A 1 81 ? -3.829 12.291 6.398 1.00 86.44 81 ASN A N 1
ATOM 661 C CA . ASN A 1 81 ? -2.881 11.190 6.424 1.00 86.44 81 ASN A CA 1
ATOM 662 C C . ASN A 1 81 ? -3.478 9.824 6.039 1.00 86.44 81 ASN A C 1
ATOM 664 O O . ASN A 1 81 ? -4.682 9.658 5.922 1.00 86.44 81 ASN A O 1
ATOM 668 N N . ILE A 1 82 ? -2.602 8.837 5.849 1.00 91.00 82 ILE A N 1
ATOM 669 C CA . ILE A 1 82 ? -2.976 7.427 5.773 1.00 91.00 82 ILE A CA 1
ATOM 670 C C . ILE A 1 82 ? -2.158 6.641 6.783 1.00 91.00 82 ILE A C 1
ATOM 672 O O . ILE A 1 82 ? -1.019 7.000 7.110 1.00 91.00 82 ILE A O 1
ATOM 676 N N . SER A 1 83 ? -2.735 5.541 7.239 1.00 91.81 83 SER A N 1
ATOM 677 C CA . SER A 1 83 ? -2.076 4.554 8.084 1.00 91.81 83 SER A CA 1
ATOM 678 C C . SER A 1 83 ? -2.372 3.147 7.578 1.00 91.81 83 SER A C 1
ATOM 680 O O . SER A 1 83 ? -3.376 2.930 6.909 1.00 91.81 83 SER A O 1
ATOM 682 N N . ILE A 1 84 ? -1.488 2.196 7.880 1.00 94.06 84 ILE A N 1
ATOM 683 C CA . ILE A 1 84 ? -1.654 0.793 7.495 1.00 94.06 84 ILE A CA 1
ATOM 684 C C . ILE A 1 84 ? -1.982 -0.015 8.739 1.00 94.06 84 ILE A C 1
ATOM 686 O O . ILE A 1 84 ? -1.244 0.036 9.724 1.00 94.06 84 ILE A O 1
ATOM 690 N N . TRP A 1 85 ? -3.074 -0.767 8.665 1.00 93.00 85 TRP A N 1
ATOM 691 C CA . TRP A 1 85 ? -3.549 -1.643 9.730 1.00 93.00 85 TRP A CA 1
ATOM 692 C C . TRP A 1 85 ? -3.585 -3.083 9.238 1.00 93.00 85 TRP A C 1
ATOM 694 O O . TRP A 1 85 ? -3.699 -3.333 8.038 1.00 93.00 85 TRP A O 1
ATOM 704 N N . LYS A 1 86 ? -3.469 -4.052 10.149 1.00 92.31 86 LYS A N 1
ATOM 705 C CA . LYS A 1 86 ? -3.835 -5.438 9.840 1.00 92.31 86 LYS A CA 1
ATOM 706 C C . LYS A 1 86 ? -5.355 -5.521 9.688 1.00 92.31 86 LYS A C 1
ATOM 708 O O . LYS A 1 86 ? -6.068 -4.905 10.478 1.00 92.31 86 LYS A O 1
ATOM 713 N N . LYS A 1 87 ? -5.825 -6.264 8.680 1.00 89.56 87 LYS A N 1
ATOM 714 C CA . LYS A 1 87 ? -7.256 -6.473 8.397 1.00 89.56 87 LYS A CA 1
ATOM 715 C C . LYS A 1 87 ? -8.005 -6.912 9.657 1.00 89.56 87 LYS A C 1
ATOM 717 O O . LYS A 1 87 ? -8.951 -6.244 10.059 1.00 89.56 87 LYS A O 1
ATOM 722 N N . ASP A 1 88 ? -7.500 -7.937 10.338 1.00 86.56 88 ASP A N 1
ATOM 723 C CA . ASP A 1 88 ? -8.138 -8.498 11.537 1.00 86.56 88 ASP A CA 1
ATOM 724 C C . ASP A 1 88 ? -8.242 -7.487 12.691 1.00 86.56 88 ASP A C 1
ATOM 726 O O . ASP A 1 88 ? -9.273 -7.398 13.357 1.00 86.56 88 ASP A O 1
ATOM 730 N N . ASP A 1 89 ? -7.201 -6.673 12.902 1.00 86.06 89 ASP A N 1
ATOM 731 C CA . ASP A 1 89 ? -7.200 -5.635 13.942 1.00 86.06 89 ASP A CA 1
ATOM 732 C C . ASP A 1 89 ? -8.182 -4.500 13.633 1.00 86.06 89 ASP A C 1
ATOM 734 O O . ASP A 1 89 ? -8.702 -3.866 14.556 1.00 86.06 89 ASP A O 1
ATOM 738 N N . PHE A 1 90 ? -8.385 -4.209 12.346 1.00 83.69 90 PHE A N 1
ATOM 739 C CA . PHE A 1 90 ? -9.316 -3.190 11.880 1.00 83.69 90 PHE A CA 1
ATOM 740 C C . PHE A 1 90 ? -10.764 -3.677 12.020 1.00 83.69 90 PHE A C 1
ATOM 742 O O . PHE A 1 90 ? -11.559 -3.028 12.696 1.00 83.69 90 PHE A O 1
ATOM 749 N N . LEU A 1 91 ? -11.077 -4.865 11.496 1.00 78.62 91 LEU A N 1
ATOM 750 C CA . LEU A 1 91 ? -12.410 -5.476 11.583 1.00 78.62 91 LEU A CA 1
ATOM 751 C C . LEU A 1 91 ? -12.823 -5.785 13.031 1.00 78.62 91 LEU A C 1
ATOM 753 O O . LEU A 1 91 ? -13.984 -5.652 13.396 1.00 78.62 91 LEU A O 1
ATOM 757 N N . GLY A 1 92 ? -11.876 -6.137 13.906 1.00 77.12 92 GLY A N 1
ATOM 758 C CA . GLY A 1 92 ? -12.165 -6.352 15.328 1.00 77.12 92 GLY A CA 1
ATOM 759 C C . GLY A 1 92 ? -12.543 -5.082 16.106 1.00 77.12 92 GLY A C 1
ATOM 760 O O . GLY A 1 92 ? -12.968 -5.179 17.259 1.00 77.12 92 GLY A O 1
ATOM 761 N N . LYS A 1 93 ? -12.356 -3.891 15.521 1.00 74.06 93 LYS A N 1
ATOM 762 C CA . LYS A 1 93 ? -12.601 -2.582 16.158 1.00 74.06 93 LYS A CA 1
ATOM 763 C C . LYS A 1 93 ? -13.649 -1.734 15.439 1.00 74.06 93 LYS A C 1
ATOM 765 O O . LYS A 1 93 ? -14.069 -0.721 16.002 1.00 74.06 93 LYS A O 1
ATOM 770 N N . HIS A 1 94 ? -14.038 -2.122 14.230 1.00 69.25 94 HIS A N 1
ATOM 771 C CA . HIS A 1 94 ? -14.904 -1.358 13.344 1.00 69.25 94 HIS A CA 1
ATOM 772 C C . HIS A 1 94 ? -15.873 -2.310 12.640 1.00 69.25 94 HIS A C 1
ATOM 774 O O . HIS A 1 94 ? -15.450 -3.335 12.114 1.00 69.25 94 HIS A O 1
ATOM 780 N N . ASP A 1 95 ? -17.159 -1.969 12.638 1.00 61.59 95 ASP A N 1
ATOM 781 C CA . ASP A 1 95 ? -18.177 -2.754 11.941 1.00 61.59 95 ASP A CA 1
ATOM 782 C C . ASP A 1 95 ? -18.071 -2.536 10.420 1.00 61.59 95 ASP A C 1
ATOM 784 O O . ASP A 1 95 ? -17.874 -1.406 9.962 1.00 61.59 95 ASP A O 1
ATOM 788 N N . GLU A 1 96 ? -18.221 -3.602 9.628 1.00 55.66 96 GLU A N 1
ATOM 789 C CA . GLU A 1 96 ? -18.432 -3.475 8.182 1.00 55.66 96 GLU A CA 1
ATOM 790 C C . GLU A 1 96 ? -19.780 -2.794 7.929 1.00 55.66 96 GLU A C 1
ATOM 792 O O . GLU A 1 96 ? -20.828 -3.258 8.385 1.00 55.66 96 GLU A O 1
ATOM 797 N N . VAL A 1 97 ? -19.762 -1.691 7.183 1.00 50.06 97 VAL A N 1
ATOM 798 C CA . VAL A 1 97 ? -20.987 -1.083 6.664 1.00 50.06 97 VAL A CA 1
ATOM 799 C C . VAL A 1 97 ? -21.247 -1.717 5.299 1.00 50.06 97 VAL A C 1
ATOM 801 O O . VAL A 1 97 ? -20.561 -1.390 4.332 1.00 50.06 97 VAL A O 1
ATOM 804 N N . ILE A 1 98 ? -22.180 -2.673 5.264 1.00 41.91 98 ILE A N 1
ATOM 805 C CA . ILE A 1 98 ? -22.641 -3.376 4.051 1.00 41.91 98 ILE A CA 1
ATOM 806 C C . ILE A 1 98 ? -23.686 -2.532 3.319 1.00 41.91 98 ILE A C 1
ATOM 808 O O . ILE A 1 98 ? -24.606 -2.025 4.006 1.00 41.91 98 ILE A O 1
#

Secondary structure (DSSP, 8-state):
---PPPP---------EE-HHHHHHHHHHH-S-EETTEE-EEEETTEEEEEEETTEEEEE-TTSSEEEE-TTEEEEEETTEEEEEEHHHHHTTS----

Sequence (98 aa):
MGKYIKKPNVIEAIIEATTFEEFIAYGKENCERLVNGMPWYFKYHGRNVTHETDERYIIDKKAGGFMTFTPDNVIVHTEDNISIWKKDDFLGKHDEVI

Radius of gyration: 16.47 Å; chains: 1; bounding box: 33×24×60 Å

Foldseek 3Di:
DDDDDDDPPDPPQPFDKAAPVNVQVVLLVAAPDDDVSGRAWGADPNWTWGDPDPFWIWTAFPVGDIDIGGNQWIWTDDPRGIDIDGPCVDCVVDPDDD

pLDDT: mean 85.15, std 17.7, range [37.62, 98.56]